Protein AF-A0A968FU69-F1 (afdb_monomer_lite)

Radius of gyration: 10.58 Å; chains: 1; bounding box: 25×21×29 Å

Foldseek 3Di:
DEEEDELCADPPDPDNLVRLVVVVVVVVVPHQEYEYDDDPDCVSVVVSVVSSVVVVRDHYYHYDD

Structure (mmCIF, N/CA/C/O backbone):
data_AF-A0A968FU69-F1
#
_entry.id   AF-A0A968FU69-F1
#
loop_
_atom_site.group_PDB
_atom_site.id
_atom_site.type_symbol
_atom_site.label_atom_id
_atom_site.label_alt_id
_atom_site.label_comp_id
_atom_site.label_asym_id
_atom_site.label_entity_id
_atom_site.label_seq_id
_atom_site.pdbx_PDB_ins_code
_atom_site.Cartn_x
_atom_site.Cartn_y
_atom_site.Cartn_z
_atom_site.occupancy
_atom_site.B_iso_or_equiv
_atom_site.auth_seq_id
_atom_site.auth_comp_id
_atom_site.auth_asym_id
_atom_site.auth_atom_id
_atom_site.pdbx_PDB_model_num
ATOM 1 N N . LEU A 1 1 ? -7.330 10.663 8.836 1.00 87.00 1 LEU A N 1
ATOM 2 C CA . LEU A 1 1 ? -5.910 10.812 8.451 1.00 87.00 1 LEU A CA 1
ATOM 3 C C . LEU A 1 1 ? -5.577 9.785 7.376 1.00 87.00 1 LEU A C 1
ATOM 5 O O . LEU A 1 1 ? -5.803 8.603 7.592 1.00 87.00 1 LEU A O 1
ATOM 9 N N . GLY A 1 2 ? -5.095 10.229 6.214 1.00 94.44 2 GLY A N 1
ATOM 10 C CA . GLY A 1 2 ? -4.667 9.338 5.128 1.00 94.44 2 GLY A CA 1
ATOM 11 C C . GLY A 1 2 ? -3.152 9.149 5.117 1.00 94.44 2 GLY A C 1
ATOM 12 O O . GLY A 1 2 ? -2.421 10.055 5.519 1.00 94.44 2 GLY A O 1
ATOM 13 N N . VAL A 1 3 ? -2.676 7.993 4.648 1.00 97.38 3 VAL A N 1
ATOM 14 C CA . VAL A 1 3 ? -1.238 7.705 4.493 1.00 97.38 3 VAL A CA 1
ATOM 15 C C . VAL A 1 3 ? -0.903 7.220 3.086 1.00 97.38 3 VAL A C 1
ATOM 17 O O . VAL A 1 3 ? -1.730 6.612 2.410 1.00 97.38 3 VAL A O 1
ATOM 20 N N . ALA A 1 4 ? 0.334 7.467 2.654 1.00 96.69 4 ALA A N 1
ATOM 21 C CA . ALA A 1 4 ? 0.838 6.970 1.379 1.00 96.69 4 ALA A CA 1
ATOM 22 C C . ALA A 1 4 ? 1.196 5.475 1.453 1.00 96.69 4 ALA A C 1
ATOM 24 O O . ALA A 1 4 ? 1.809 5.023 2.434 1.00 96.69 4 ALA A O 1
ATOM 25 N N . GLY A 1 5 ? 0.848 4.743 0.393 1.00 96.88 5 GLY A N 1
ATOM 26 C CA . GLY A 1 5 ? 1.279 3.372 0.118 1.00 96.88 5 GLY A CA 1
ATOM 27 C C . GLY A 1 5 ? 1.960 3.256 -1.249 1.00 96.88 5 GLY A C 1
ATOM 28 O O . GLY A 1 5 ? 1.629 3.988 -2.179 1.00 96.88 5 GLY A O 1
ATOM 29 N N . TYR A 1 6 ? 2.905 2.329 -1.387 1.00 97.06 6 TYR A N 1
ATOM 30 C CA . TYR A 1 6 ? 3.703 2.166 -2.604 1.00 97.06 6 TYR A CA 1
ATOM 31 C C . TYR A 1 6 ? 3.530 0.737 -3.146 1.00 97.06 6 TYR A C 1
ATOM 33 O O . TYR A 1 6 ? 4.123 -0.199 -2.602 1.00 97.06 6 TYR A O 1
ATOM 41 N N . PRO A 1 7 ? 2.723 0.530 -4.206 1.00 95.56 7 PRO A N 1
ATOM 42 C CA . PRO A 1 7 ? 2.503 -0.803 -4.777 1.00 95.56 7 PRO A CA 1
ATOM 43 C C . PRO A 1 7 ? 3.784 -1.465 -5.309 1.00 95.56 7 PRO A C 1
ATOM 45 O O . PRO A 1 7 ? 3.974 -2.679 -5.209 1.00 95.56 7 PRO A O 1
ATOM 48 N N . GLU A 1 8 ? 4.705 -0.655 -5.825 1.00 94.25 8 GLU A N 1
ATOM 49 C CA . GLU A 1 8 ? 6.022 -1.092 -6.302 1.00 94.25 8 GLU A CA 1
ATOM 50 C C . GLU A 1 8 ? 7.097 -1.084 -5.199 1.00 94.25 8 GLU A C 1
ATOM 52 O O . GLU A 1 8 ? 8.218 -1.531 -5.432 1.00 94.25 8 GLU A O 1
ATOM 57 N N . GLY A 1 9 ? 6.731 -0.676 -3.979 1.00 92.50 9 GLY A N 1
ATOM 58 C CA . GLY A 1 9 ? 7.636 -0.461 -2.852 1.00 92.50 9 GLY A CA 1
ATOM 59 C C . GLY A 1 9 ? 8.302 0.916 -2.876 1.00 92.50 9 GLY A C 1
ATOM 60 O O . GLY A 1 9 ? 8.540 1.503 -3.932 1.00 92.50 9 GLY A O 1
ATOM 61 N N . HIS A 1 10 ? 8.592 1.451 -1.693 1.00 91.88 10 HIS A N 1
ATOM 62 C CA . HIS A 1 10 ? 9.358 2.687 -1.557 1.00 91.88 10 HIS A CA 1
ATOM 63 C C . HIS A 1 10 ? 10.833 2.488 -1.939 1.00 91.88 10 HIS A C 1
ATOM 65 O O . HIS A 1 10 ? 11.458 1.529 -1.491 1.00 91.88 10 HIS A O 1
ATOM 71 N N . GLN A 1 11 ? 11.423 3.419 -2.700 1.00 89.12 11 GLN A N 1
ATOM 72 C CA . GLN A 1 11 ? 12.812 3.301 -3.183 1.00 89.12 11 GLN A CA 1
ATOM 73 C C . GLN A 1 11 ? 13.859 3.252 -2.062 1.00 89.12 11 GLN A C 1
ATOM 75 O O . GLN A 1 11 ? 14.915 2.652 -2.228 1.00 89.12 11 GLN A O 1
ATOM 80 N N . GLU A 1 12 ? 13.571 3.875 -0.919 1.00 90.38 12 GLU A N 1
ATOM 81 C CA . GLU A 1 12 ? 14.464 3.864 0.249 1.00 90.38 12 GLU A CA 1
ATOM 82 C C . GLU A 1 12 ? 14.280 2.622 1.137 1.00 90.38 12 GLU A C 1
ATOM 84 O O . GLU A 1 12 ? 15.021 2.435 2.102 1.00 90.38 12 GLU A O 1
ATOM 89 N N . CYS A 1 13 ? 13.292 1.769 0.840 1.00 91.12 13 CYS A N 1
ATOM 90 C CA . CYS A 1 13 ? 13.125 0.503 1.539 1.00 91.12 13 CYS A CA 1
ATOM 91 C C . CYS A 1 13 ? 13.949 -0.600 0.858 1.00 91.12 13 CYS A C 1
ATOM 93 O O . CYS A 1 13 ? 13.992 -0.680 -0.368 1.00 91.12 13 CYS A O 1
ATOM 95 N N . PRO A 1 14 ? 14.576 -1.497 1.639 1.00 88.81 14 PRO A N 1
ATOM 96 C CA . PRO A 1 14 ? 15.410 -2.567 1.090 1.00 88.81 14 PRO A CA 1
ATOM 97 C C . PRO A 1 14 ? 14.604 -3.608 0.302 1.00 88.81 14 PRO A C 1
ATOM 99 O O . PRO A 1 14 ? 15.160 -4.305 -0.542 1.00 88.81 14 PRO A O 1
ATOM 102 N N . ASP A 1 15 ? 13.307 -3.731 0.588 1.00 92.44 15 ASP A N 1
ATOM 103 C CA . ASP A 1 15 ? 12.379 -4.623 -0.090 1.00 92.44 15 ASP A CA 1
ATOM 104 C C . ASP A 1 15 ? 10.925 -4.168 0.153 1.00 92.44 15 ASP A C 1
ATOM 106 O O . ASP A 1 15 ? 10.638 -3.399 1.079 1.00 92.44 15 ASP A O 1
ATOM 110 N N . LYS A 1 16 ? 9.994 -4.654 -0.682 1.00 92.25 16 LYS A N 1
ATOM 111 C CA . LYS A 1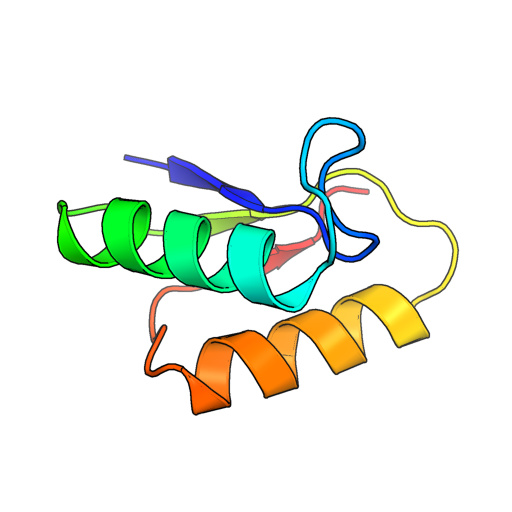 16 ? 8.558 -4.330 -0.583 1.00 92.25 16 LYS A CA 1
ATOM 112 C C . LYS A 1 16 ? 7.939 -4.795 0.735 1.00 92.25 16 LYS A C 1
ATOM 114 O O . LYS A 1 16 ? 7.039 -4.144 1.256 1.00 92.25 16 LYS A O 1
ATOM 119 N N . GLN A 1 17 ? 8.410 -5.919 1.273 1.00 92.44 17 GLN A N 1
ATOM 120 C CA . GLN A 1 17 ? 7.832 -6.527 2.465 1.00 92.44 17 GLN A CA 1
ATOM 121 C C . GLN A 1 17 ? 8.030 -5.615 3.682 1.00 92.44 17 GLN A C 1
ATOM 123 O O . GLN A 1 17 ? 7.063 -5.327 4.387 1.00 92.44 17 GLN A O 1
ATOM 128 N N . LYS A 1 18 ? 9.241 -5.081 3.885 1.00 94.56 18 LYS A N 1
ATOM 129 C CA . LYS A 1 18 ? 9.502 -4.111 4.959 1.00 94.56 18 LYS A CA 1
ATOM 130 C C . LYS A 1 18 ? 8.727 -2.815 4.774 1.00 94.56 18 LYS A C 1
ATOM 132 O O . LYS A 1 18 ? 8.199 -2.288 5.751 1.00 94.56 18 LYS A O 1
ATOM 137 N N . ASP A 1 19 ? 8.613 -2.315 3.544 1.00 95.88 19 ASP A N 1
ATOM 138 C CA . ASP A 1 19 ? 7.808 -1.119 3.267 1.00 95.88 19 ASP A CA 1
ATOM 139 C C . ASP A 1 19 ? 6.339 -1.323 3.683 1.00 95.88 19 ASP A C 1
ATOM 141 O O . ASP A 1 19 ? 5.733 -0.482 4.352 1.00 95.88 19 ASP A O 1
ATOM 145 N N . TRP A 1 20 ? 5.773 -2.494 3.388 1.00 95.12 20 TRP A N 1
ATOM 146 C CA . TRP A 1 20 ? 4.402 -2.833 3.772 1.00 95.12 20 TRP A CA 1
ATOM 147 C C . TRP A 1 20 ? 4.238 -3.094 5.277 1.00 95.12 20 TRP A C 1
ATOM 149 O O . TRP A 1 20 ? 3.196 -2.769 5.849 1.00 95.12 20 TRP A O 1
ATOM 159 N N . GLU A 1 21 ? 5.265 -3.592 5.965 1.00 95.69 21 GLU A N 1
ATOM 160 C CA . GLU A 1 21 ? 5.287 -3.664 7.432 1.00 95.69 21 GLU A CA 1
ATOM 161 C C . GLU A 1 21 ? 5.320 -2.268 8.075 1.00 95.69 21 GLU A C 1
ATOM 163 O O . GLU A 1 21 ? 4.629 -2.016 9.066 1.00 95.69 21 GLU A O 1
ATOM 168 N N . HIS A 1 22 ? 6.066 -1.321 7.500 1.00 95.88 22 HIS A N 1
ATOM 169 C CA . HIS A 1 22 ? 6.022 0.080 7.919 1.00 95.88 22 HIS A CA 1
ATOM 170 C C . HIS A 1 22 ? 4.657 0.710 7.642 1.00 95.88 22 HIS A C 1
ATOM 172 O O . HIS A 1 22 ? 4.134 1.448 8.481 1.00 95.88 22 HIS A O 1
ATOM 178 N N . LEU A 1 23 ? 4.046 0.390 6.501 1.00 97.00 23 LEU A N 1
ATOM 179 C CA . LEU A 1 23 ? 2.678 0.788 6.200 1.00 97.00 23 LEU A CA 1
ATOM 180 C C . LEU A 1 23 ? 1.695 0.273 7.251 1.00 97.00 23 LEU A C 1
ATOM 182 O O . LEU A 1 23 ? 0.876 1.052 7.734 1.00 97.00 23 LEU A O 1
ATOM 186 N N . LYS A 1 24 ? 1.828 -0.986 7.677 1.00 97.19 24 LYS A N 1
ATOM 187 C CA . LYS A 1 24 ? 1.019 -1.537 8.766 1.00 97.19 24 LYS A CA 1
ATOM 188 C C . LYS A 1 24 ? 1.168 -0.724 10.047 1.00 97.19 24 LYS A C 1
ATOM 190 O O . LYS A 1 24 ? 0.159 -0.362 10.634 1.00 97.19 24 LYS A O 1
ATOM 195 N N . ARG A 1 25 ? 2.393 -0.369 10.447 1.00 97.19 25 ARG A N 1
ATOM 196 C CA . ARG A 1 25 ? 2.624 0.461 11.646 1.00 97.19 25 ARG A CA 1
ATOM 197 C C . ARG A 1 25 ? 1.943 1.827 11.546 1.00 97.19 25 ARG A C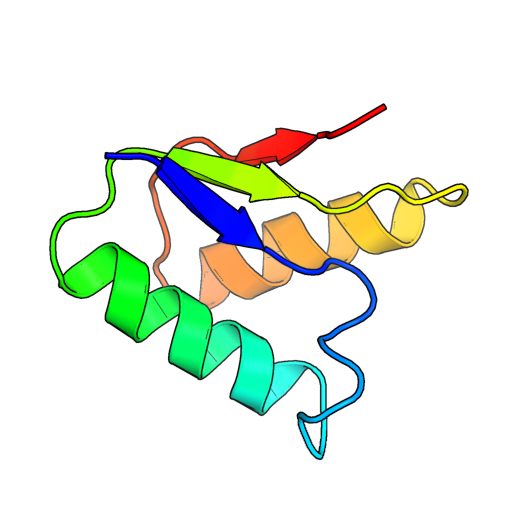 1
ATOM 199 O O . ARG A 1 25 ? 1.405 2.305 12.538 1.00 97.19 25 ARG A O 1
ATOM 206 N N . LYS A 1 26 ? 1.939 2.443 10.357 1.00 96.56 26 LYS A N 1
ATOM 207 C CA . LYS A 1 26 ? 1.215 3.703 10.106 1.00 96.56 26 LYS A CA 1
ATOM 208 C C . LYS A 1 26 ? -0.298 3.526 10.278 1.00 96.56 26 LYS A C 1
ATOM 210 O O . LYS A 1 26 ? -0.940 4.376 10.884 1.00 96.56 26 LYS A O 1
ATOM 215 N N . VAL A 1 27 ? -0.855 2.423 9.776 1.00 97.56 27 VAL A N 1
ATOM 216 C CA . VAL A 1 27 ? -2.284 2.096 9.916 1.00 97.56 27 VAL A CA 1
ATOM 217 C C . VAL A 1 27 ? -2.649 1.789 11.367 1.00 97.56 27 VAL A C 1
ATOM 219 O O . VAL A 1 27 ? -3.601 2.366 11.880 1.00 97.56 27 VAL A O 1
ATOM 222 N N . ASP A 1 28 ? -1.854 0.966 12.051 1.00 96.88 28 ASP A N 1
ATOM 223 C CA . ASP A 1 28 ? -2.030 0.644 13.473 1.00 96.88 28 ASP A CA 1
ATOM 224 C C . ASP A 1 28 ? -1.922 1.902 14.363 1.00 96.88 28 ASP A C 1
ATOM 226 O O . ASP A 1 28 ? -2.507 1.954 15.442 1.00 96.88 28 ASP A O 1
ATOM 230 N N . GLY A 1 29 ? -1.220 2.940 13.892 1.00 96.88 29 GLY A N 1
ATOM 231 C CA . GLY A 1 29 ? -1.149 4.266 14.512 1.00 96.88 29 GLY A CA 1
ATOM 232 C C . GLY A 1 29 ? -2.383 5.156 14.306 1.00 96.88 29 GLY A C 1
ATOM 233 O O . GLY A 1 29 ? -2.372 6.297 14.762 1.00 96.88 29 GLY A O 1
ATOM 234 N N . GLY A 1 30 ? -3.432 4.667 13.634 1.00 96.12 30 GLY A N 1
ATOM 235 C CA . GLY A 1 30 ? -4.705 5.374 13.462 1.00 96.12 30 GLY A CA 1
ATOM 236 C C . GLY A 1 30 ? -4.915 6.023 12.091 1.00 96.12 30 GLY A C 1
ATOM 237 O O . GLY A 1 30 ? -5.630 7.019 11.995 1.00 96.12 30 GLY A O 1
ATOM 238 N N . ALA A 1 31 ? -4.293 5.507 11.026 1.00 97.38 31 ALA A N 1
ATOM 239 C CA . ALA A 1 31 ? -4.647 5.942 9.673 1.00 97.38 31 ALA A CA 1
ATOM 240 C C . ALA A 1 31 ? -6.007 5.357 9.258 1.00 97.38 31 ALA A C 1
ATOM 242 O O . ALA A 1 31 ? -6.263 4.177 9.475 1.00 97.38 31 ALA A O 1
ATOM 243 N N . ASP A 1 32 ? -6.846 6.163 8.609 1.00 97.50 32 ASP A N 1
ATOM 244 C CA . ASP A 1 32 ? -8.212 5.784 8.220 1.00 97.50 32 ASP A CA 1
ATOM 245 C C . ASP A 1 32 ? -8.291 5.199 6.805 1.00 97.50 32 ASP A C 1
ATOM 247 O O . ASP A 1 32 ? -9.248 4.502 6.478 1.00 97.50 32 ASP A O 1
ATOM 251 N N . PHE A 1 33 ? -7.317 5.508 5.944 1.00 97.69 33 PHE A N 1
ATOM 252 C CA . PHE A 1 33 ? -7.237 5.022 4.565 1.00 97.69 33 PHE A CA 1
ATOM 253 C C . PHE A 1 33 ? -5.820 5.165 3.996 1.00 97.69 33 PHE A C 1
ATOM 255 O O . PHE A 1 33 ? -4.994 5.937 4.497 1.00 97.69 33 PHE A O 1
ATOM 262 N N . ILE A 1 34 ? -5.556 4.436 2.913 1.00 98.25 34 ILE A N 1
ATOM 263 C CA . ILE A 1 34 ? -4.300 4.467 2.161 1.00 98.25 34 ILE A CA 1
ATOM 264 C C . ILE A 1 34 ? -4.567 5.041 0.771 1.00 98.25 34 ILE A C 1
ATOM 266 O O . ILE A 1 34 ? -5.517 4.626 0.113 1.00 98.25 34 ILE A O 1
ATOM 2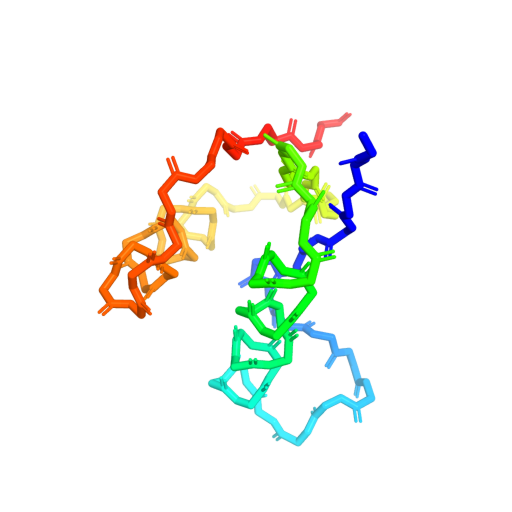70 N N . VAL A 1 35 ? -3.709 5.946 0.303 1.00 97.88 35 VAL A N 1
ATOM 271 C CA . VAL A 1 35 ? -3.660 6.374 -1.105 1.00 97.88 35 VAL A CA 1
ATOM 272 C C . VAL A 1 35 ? -2.361 5.865 -1.708 1.00 97.88 35 VAL A C 1
ATOM 274 O O . VAL A 1 35 ? -1.295 6.038 -1.110 1.00 97.88 35 VAL A O 1
ATOM 277 N N . THR A 1 36 ? -2.433 5.200 -2.858 1.00 97.62 36 THR A N 1
ATOM 278 C CA . THR A 1 36 ? -1.231 4.663 -3.498 1.00 97.62 36 THR A CA 1
ATOM 279 C C . THR A 1 36 ? -0.509 5.715 -4.331 1.00 97.62 36 THR A C 1
ATOM 281 O O . THR A 1 36 ? -1.142 6.596 -4.907 1.00 97.62 36 THR A O 1
ATOM 284 N N . GLN A 1 37 ? 0.810 5.578 -4.458 1.00 95.94 37 GLN A N 1
ATOM 285 C CA . GLN A 1 37 ? 1.550 6.214 -5.548 1.00 95.94 37 GLN A CA 1
ATOM 286 C C . GLN A 1 37 ? 1.034 5.717 -6.913 1.00 95.94 37 GLN A C 1
ATOM 288 O O . GLN A 1 37 ? 0.495 4.609 -6.990 1.00 95.94 37 GLN A O 1
ATOM 293 N N . LEU A 1 38 ? 1.214 6.529 -7.961 1.00 95.69 38 LEU A N 1
ATOM 294 C CA . LEU A 1 38 ? 0.941 6.175 -9.355 1.00 95.69 38 LEU A CA 1
ATOM 295 C C . LEU A 1 38 ? 1.600 4.840 -9.730 1.00 95.69 38 LEU A C 1
ATOM 297 O O . LEU A 1 38 ? 2.751 4.583 -9.378 1.00 95.69 38 LEU A O 1
ATOM 301 N N . PHE A 1 39 ? 0.877 4.032 -10.497 1.00 94.38 39 PHE A N 1
ATOM 302 C CA . PHE A 1 39 ? 1.366 2.812 -11.129 1.00 94.38 39 PHE A CA 1
ATOM 303 C C . PHE A 1 39 ? 0.759 2.699 -12.531 1.00 94.38 39 PHE A C 1
ATOM 305 O O . PHE A 1 39 ? -0.375 3.112 -12.763 1.00 94.38 39 PHE A O 1
ATOM 312 N N . PHE A 1 40 ? 1.499 2.111 -13.471 1.00 94.81 40 PHE A N 1
ATOM 313 C CA . PHE A 1 40 ? 1.004 1.873 -14.837 1.00 94.81 40 PHE A CA 1
ATOM 314 C C . PHE A 1 40 ? 0.495 0.446 -15.050 1.00 94.81 40 PHE A C 1
ATOM 316 O O . PHE A 1 40 ? -0.231 0.176 -16.005 1.00 94.81 40 PHE A O 1
ATOM 323 N N . ASP A 1 41 ? 0.874 -0.474 -14.164 1.00 95.44 41 ASP A N 1
ATOM 324 C CA . ASP A 1 41 ? 0.500 -1.879 -14.238 1.00 95.44 41 ASP A CA 1
ATOM 325 C C . ASP A 1 41 ? -0.387 -2.267 -13.053 1.00 95.44 41 ASP A C 1
ATOM 327 O O . ASP A 1 41 ? 0.050 -2.305 -11.899 1.00 95.44 41 ASP A O 1
ATOM 331 N N . ASN A 1 42 ? -1.640 -2.608 -13.355 1.00 95.88 42 ASN A N 1
ATOM 332 C CA . ASN A 1 42 ? -2.637 -3.002 -12.360 1.00 95.88 42 ASN A CA 1
ATOM 333 C C . ASN A 1 42 ? -2.205 -4.214 -11.523 1.00 95.88 42 ASN A C 1
ATOM 335 O O . ASN A 1 42 ? -2.693 -4.382 -10.404 1.00 95.88 42 ASN A O 1
ATOM 339 N N . ARG A 1 43 ? -1.286 -5.053 -12.022 1.00 97.00 43 ARG A N 1
ATOM 340 C CA . ARG A 1 43 ? -0.757 -6.199 -11.270 1.00 97.00 43 ARG A CA 1
ATOM 341 C C . ARG A 1 43 ? -0.083 -5.759 -9.973 1.00 97.00 43 ARG A C 1
ATOM 343 O O . ARG A 1 43 ? -0.271 -6.431 -8.963 1.00 97.00 43 ARG A O 1
ATOM 350 N N . TYR A 1 44 ? 0.610 -4.617 -9.965 1.00 95.94 44 TYR A N 1
ATOM 351 C CA . TYR A 1 44 ? 1.237 -4.094 -8.748 1.00 95.94 44 TYR A CA 1
ATOM 352 C C . TYR A 1 44 ? 0.209 -3.690 -7.701 1.00 95.94 44 TYR A C 1
ATOM 354 O O . TYR A 1 44 ? 0.370 -4.018 -6.528 1.00 95.94 44 TYR A O 1
ATOM 362 N N . PHE A 1 45 ? -0.871 -3.024 -8.112 1.00 96.69 45 PHE A N 1
ATOM 363 C CA . PHE A 1 45 ? -1.942 -2.653 -7.192 1.00 96.69 45 PHE A CA 1
ATOM 364 C C . PHE A 1 45 ? -2.655 -3.879 -6.611 1.00 96.69 45 PHE A C 1
ATOM 366 O O . PHE A 1 45 ? -2.917 -3.928 -5.410 1.00 96.69 45 PHE A O 1
ATOM 373 N N . LEU A 1 46 ? -2.953 -4.878 -7.447 1.00 96.88 46 LEU A N 1
ATOM 374 C CA . LEU A 1 46 ? -3.618 -6.105 -7.004 1.00 96.88 46 LEU A CA 1
ATOM 375 C C . LEU A 1 46 ? -2.736 -6.914 -6.044 1.00 96.88 46 LEU A C 1
ATOM 377 O O . LEU A 1 46 ? -3.214 -7.320 -4.986 1.00 96.88 46 LEU A O 1
ATOM 381 N N . GLU A 1 47 ? -1.448 -7.082 -6.363 1.00 96.44 47 GLU A N 1
ATOM 382 C CA . GLU A 1 47 ? -0.486 -7.737 -5.470 1.00 96.44 47 GLU A CA 1
ATOM 383 C C . GLU A 1 47 ? -0.375 -6.985 -4.140 1.00 96.44 47 GLU A C 1
ATOM 385 O O . 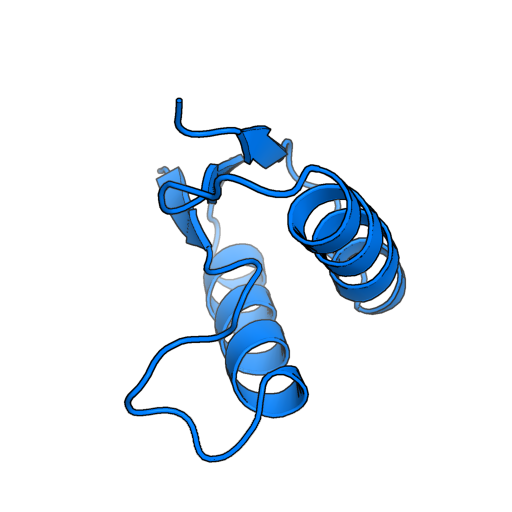GLU A 1 47 ? -0.484 -7.592 -3.075 1.00 96.44 47 GLU A O 1
ATOM 390 N N . PHE A 1 48 ? -0.213 -5.661 -4.196 1.00 96.88 48 PHE A N 1
ATOM 391 C CA . PHE A 1 48 ? -0.154 -4.801 -3.020 1.00 96.88 48 PHE A CA 1
ATOM 392 C C . PHE A 1 48 ? -1.380 -4.987 -2.128 1.00 96.88 48 PHE A C 1
ATOM 394 O O . PHE A 1 48 ? -1.220 -5.284 -0.947 1.00 96.88 48 PHE A O 1
ATOM 401 N N . ARG A 1 49 ? -2.592 -4.878 -2.694 1.00 96.69 49 ARG A N 1
ATOM 402 C CA . ARG A 1 49 ? -3.868 -5.053 -1.983 1.00 96.69 49 ARG A CA 1
ATOM 403 C C . ARG A 1 49 ? -3.910 -6.384 -1.235 1.00 96.69 49 ARG A C 1
ATOM 405 O O . ARG A 1 49 ? -4.242 -6.406 -0.051 1.00 96.69 49 ARG A O 1
ATOM 412 N N . ASP A 1 50 ? -3.574 -7.477 -1.913 1.00 97.00 50 ASP A N 1
ATOM 413 C CA . ASP A 1 50 ? -3.662 -8.819 -1.334 1.00 97.00 50 ASP A CA 1
ATOM 414 C C . ASP A 1 50 ? -2.615 -9.017 -0.229 1.00 97.00 50 ASP A C 1
ATOM 416 O O . ASP A 1 50 ? -2.905 -9.579 0.830 1.00 97.00 50 ASP A O 1
ATOM 420 N N . ARG A 1 51 ? -1.405 -8.487 -0.433 1.00 96.19 51 ARG A N 1
ATOM 421 C CA . ARG A 1 51 ? -0.304 -8.571 0.531 1.00 96.19 51 ARG A CA 1
ATOM 422 C C . ARG A 1 51 ? -0.571 -7.764 1.792 1.00 96.19 51 ARG A C 1
ATOM 424 O O . ARG A 1 51 ? -0.411 -8.291 2.892 1.00 96.19 51 ARG A O 1
ATOM 431 N N . VAL A 1 52 ? -1.017 -6.517 1.662 1.00 96.50 52 VAL A N 1
ATOM 432 C CA . VAL A 1 52 ? -1.323 -5.685 2.834 1.00 96.50 52 VAL A CA 1
ATOM 433 C C . VAL A 1 52 ? -2.544 -6.211 3.591 1.00 96.50 52 VAL A C 1
ATOM 435 O O . VAL A 1 52 ? -2.547 -6.192 4.823 1.00 96.50 52 VAL A O 1
ATOM 438 N N . ALA A 1 53 ? -3.534 -6.778 2.892 1.00 97.12 53 ALA A N 1
ATOM 439 C CA . ALA A 1 53 ? -4.658 -7.456 3.535 1.00 97.12 53 ALA A CA 1
ATOM 440 C C . ALA A 1 53 ? -4.195 -8.674 4.354 1.00 97.12 53 ALA A C 1
ATOM 442 O O . ALA A 1 53 ? -4.649 -8.860 5.485 1.00 97.12 53 ALA A O 1
ATOM 443 N N . ALA A 1 54 ? -3.242 -9.460 3.837 1.00 97.25 54 ALA A N 1
ATOM 444 C CA . A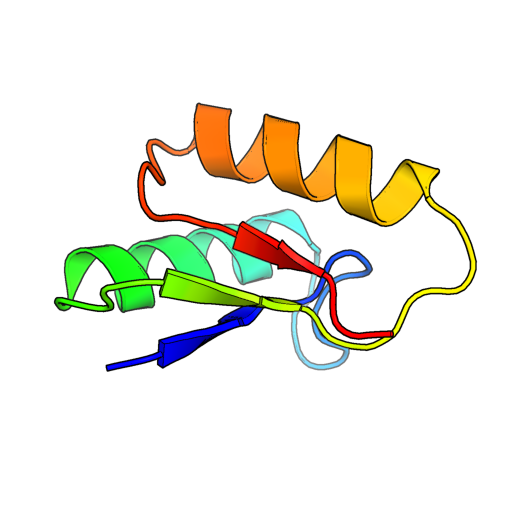LA A 1 54 ? -2.635 -10.576 4.566 1.00 97.25 54 ALA A CA 1
ATOM 445 C C . ALA A 1 54 ? -1.841 -10.128 5.812 1.00 97.25 54 ALA A C 1
ATOM 447 O O . ALA A 1 54 ? -1.770 -10.868 6.790 1.00 97.25 54 ALA A O 1
ATOM 448 N N . LEU A 1 55 ? -1.309 -8.898 5.821 1.00 95.94 55 LEU A N 1
ATOM 449 C CA . LEU A 1 55 ? -0.692 -8.265 6.998 1.00 95.94 55 LEU A CA 1
ATOM 450 C C . LEU A 1 55 ? -1.722 -7.732 8.015 1.00 95.94 55 LEU A C 1
ATOM 452 O O . LEU A 1 55 ? -1.352 -7.227 9.076 1.00 95.94 55 LEU A O 1
ATOM 456 N N . GLY A 1 56 ? -3.019 -7.839 7.722 1.00 96.62 56 GLY A N 1
ATOM 457 C CA . GLY A 1 56 ? -4.094 -7.374 8.596 1.00 96.62 56 GLY A CA 1
ATOM 458 C C . GLY A 1 56 ? -4.458 -5.900 8.418 1.00 96.62 56 GLY A C 1
ATOM 459 O O . GLY A 1 56 ? -5.197 -5.365 9.242 1.00 96.62 56 GLY A O 1
ATOM 460 N N . ILE A 1 57 ? -3.985 -5.240 7.356 1.00 97.62 57 ILE A N 1
ATOM 461 C CA . ILE A 1 57 ? -4.445 -3.895 6.993 1.00 97.62 57 ILE A CA 1
ATOM 462 C C . ILE A 1 57 ? -5.865 -4.011 6.425 1.00 97.62 57 ILE A C 1
ATOM 464 O O . ILE A 1 57 ? -6.096 -4.686 5.425 1.00 97.62 57 ILE A O 1
ATOM 468 N N . ARG A 1 58 ? -6.829 -3.370 7.095 1.00 96.50 58 ARG A N 1
ATOM 469 C CA . ARG A 1 58 ? -8.274 -3.464 6.791 1.00 96.50 58 ARG A CA 1
ATOM 470 C C . ARG A 1 58 ? -8.883 -2.151 6.296 1.00 96.50 58 ARG A C 1
ATOM 472 O O . ARG A 1 58 ? -10.050 -2.132 5.915 1.00 96.50 58 ARG A O 1
ATOM 479 N N . VAL A 1 59 ? -8.120 -1.063 6.347 1.00 97.81 59 VAL A N 1
ATOM 480 C CA . VAL A 1 59 ? -8.583 0.260 5.920 1.00 97.81 59 VAL A CA 1
ATOM 481 C C . VAL A 1 59 ? -8.720 0.326 4.394 1.00 97.81 59 VAL A C 1
ATOM 483 O O . VAL A 1 59 ? -8.024 -0.417 3.695 1.00 97.81 59 VAL A O 1
ATOM 486 N N . PRO A 1 60 ? -9.588 1.198 3.850 1.00 97.81 60 PRO A N 1
ATOM 487 C CA . PRO A 1 60 ? -9.724 1.370 2.409 1.00 97.81 60 PRO A CA 1
ATOM 488 C C . PRO A 1 60 ? -8.398 1.743 1.732 1.00 97.81 60 PRO A C 1
ATOM 490 O O . PRO A 1 60 ? -7.628 2.553 2.254 1.00 97.81 60 PRO A O 1
ATOM 493 N N . ILE A 1 61 ? -8.162 1.179 0.545 1.00 97.69 61 ILE A N 1
ATOM 494 C CA . ILE A 1 61 ? -7.005 1.471 -0.309 1.00 97.69 61 ILE A CA 1
ATOM 495 C C . ILE A 1 61 ? -7.518 2.127 -1.589 1.00 97.69 61 ILE A C 1
ATOM 497 O O . ILE A 1 61 ? -8.272 1.516 -2.347 1.00 97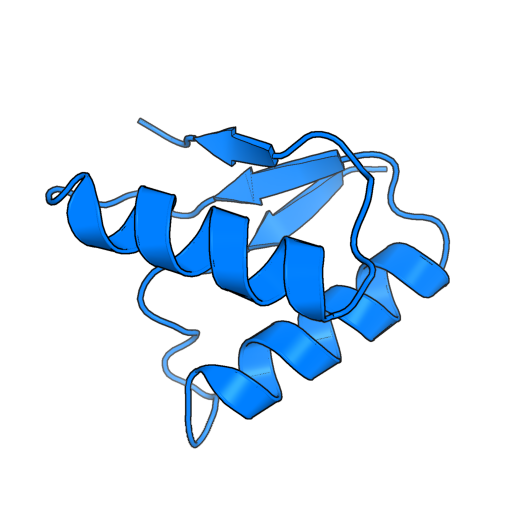.69 61 ILE A O 1
ATOM 501 N N . LEU A 1 62 ? -7.108 3.368 -1.821 1.00 97.31 62 LEU A N 1
ATOM 502 C CA . LEU A 1 62 ? -7.512 4.196 -2.950 1.00 97.31 62 LEU A CA 1
ATOM 503 C C . LEU A 1 62 ? -6.372 4.217 -3.983 1.00 97.31 62 LEU A C 1
ATOM 505 O O . LEU A 1 62 ? -5.274 4.672 -3.644 1.00 97.31 62 LEU A O 1
ATOM 509 N N . PRO A 1 63 ? -6.586 3.725 -5.218 1.00 95.81 63 PRO A N 1
ATOM 510 C CA . PRO A 1 63 ? -5.577 3.810 -6.264 1.00 95.81 63 PRO A CA 1
ATOM 511 C C . PRO A 1 63 ? -5.385 5.269 -6.698 1.00 95.81 63 PRO A C 1
ATOM 513 O O . PRO A 1 63 ? -6.346 5.927 -7.099 1.00 95.81 63 PRO A O 1
ATOM 516 N N . GLY A 1 64 ? -4.152 5.768 -6.613 1.00 92.38 64 GLY A N 1
ATOM 517 C CA . GLY A 1 64 ? -3.756 7.033 -7.232 1.00 92.38 64 GLY A CA 1
ATOM 518 C C . GLY A 1 64 ? -3.562 6.842 -8.735 1.00 92.38 64 GLY A C 1
ATOM 519 O O . GLY A 1 64 ? -2.730 6.027 -9.136 1.00 92.38 64 GLY A O 1
ATOM 520 N N . ILE A 1 65 ? -4.344 7.564 -9.539 1.00 83.81 65 ILE A N 1
ATOM 521 C CA . ILE A 1 65 ? -4.267 7.601 -11.009 1.00 83.81 65 ILE A CA 1
ATOM 522 C C . ILE A 1 65 ? -3.785 8.983 -11.437 1.00 83.81 65 ILE A C 1
ATOM 524 O O . ILE A 1 65 ? -4.293 9.969 -10.856 1.00 83.81 65 ILE A O 1
#

Secondary structure (DSSP, 8-state):
-EEEE-TT--TTSSSHHHHHHHHHHHHHTT--EEEEPP-S-HHHHHHHHHHHHHTT--S-EEPP-

Sequence (65 aa):
LGVAGYPEGHQECPDKQKDWEHLKRKVDGGADFIVTQLFFDNRYFLEFRDRVAALGIRVPILPGI

pLDDT: mean 95.4, std 2.8, range [83.81, 98.25]